Protein AF-A0A1X7KNP6-F1 (afdb_monomer)

Organism: NCBI:txid1515439

Radius of gyration: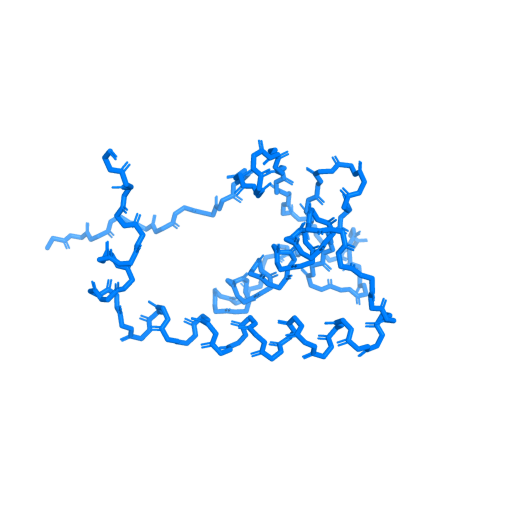 14.51 Å; Cα contacts (8 Å, |Δi|>4): 114; chains: 1; bounding box: 35×32×40 Å

Nearest PDB structures (foldseek):
  6cz6-assembly1_B  TM=5.799E-01  e=2.825E-01  Mycobacterium tuberculosis H37Rv
  6cz6-assembly1_D  TM=5.796E-01  e=5.299E-01  Mycobacterium tuberculosis H37Rv
  6cyj-assembly1_B  TM=5.792E-01  e=6.009E-01  Mycobacterium tuberculosis H37Rv
  6cyy-assembly1_A  TM=5.808E-01  e=5.642E-01  Mycobacterium tuberculosis H37Rv
  6cz6-assembly1_C  TM=5.147E-01  e=3.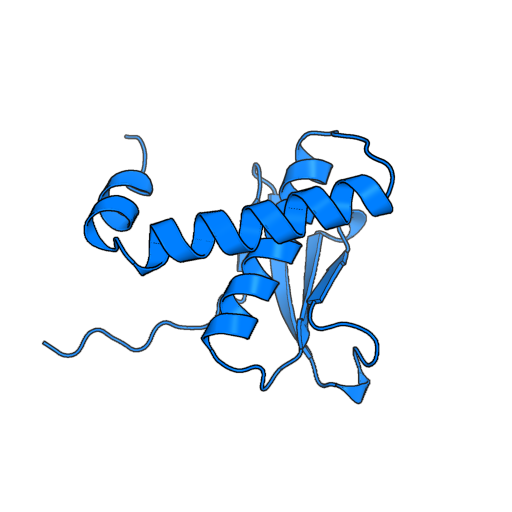869E-01  Mycobacterium tuberculosis H37Rv

Mean predicted aligned error: 3.94 Å

Secondary structure (DSSP, 8-state):
--PPPPPPPSEEEETTEEEEEEEE-GGGSTT-SEEEETTTTEEEEETT--HHHHHHHHHHHHHHHHHHHTT----HHHHHHHHHHHHHHHHHHHHH-HHHHHHHTPPP-

Foldseek 3Di:
DDDPDDDDDQWDDALNDIAGEEADACVVVVPDQKDAPLVVSYIYGHPPDDPLVSQLRVQLNSQVNNCVSVVNDDPPVVSSVVSNVCSVVVSCVCVVCVVVVVVVPPDDD

Solvent-accessible surface area (backbone atoms only — not comparable to full-atom values): 6375 Å² total; per-residue (Å²): 130,85,76,74,79,84,74,84,73,52,59,50,76,53,94,89,42,69,33,42,41,45,74,37,51,51,90,79,38,75,92,45,61,48,45,57,42,66,94,72,36,35,33,40,32,41,54,88,53,57,72,68,57,44,52,37,40,54,43,28,36,46,42,54,42,44,38,54,74,70,68,59,85,67,56,67,77,58,43,53,55,50,29,52,55,48,21,56,54,50,47,49,55,40,66,78,32,53,70,58,39,58,61,70,68,53,77,82,129

Structure (mmCIF, N/CA/C/O backbone):
data_AF-A0A1X7KNP6-F1
#
_entry.id   AF-A0A1X7KNP6-F1
#
loop_
_atom_site.group_PDB
_atom_site.id
_atom_site.type_symbol
_atom_site.label_atom_id
_atom_site.label_alt_id
_atom_site.label_comp_id
_atom_site.label_asym_id
_atom_site.label_entity_id
_atom_site.label_seq_id
_atom_site.pdbx_PDB_ins_code
_atom_site.Cartn_x
_atom_site.Cartn_y
_atom_site.Cartn_z
_atom_site.occupancy
_atom_site.B_iso_or_equiv
_atom_site.auth_seq_id
_atom_site.auth_comp_id
_atom_site.auth_asym_id
_atom_site.auth_atom_id
_atom_site.pdbx_PDB_model_num
ATOM 1 N N . MET A 1 1 ? -14.087 -10.005 25.450 1.00 36.09 1 MET A N 1
ATOM 2 C CA . MET A 1 1 ? -14.823 -10.020 24.169 1.00 36.09 1 MET A CA 1
ATOM 3 C C . MET A 1 1 ? -13.807 -10.372 23.104 1.00 36.09 1 MET A C 1
ATOM 5 O O . MET A 1 1 ? -12.833 -9.645 22.993 1.00 36.09 1 MET A O 1
ATOM 9 N N . ALA A 1 2 ? -13.937 -11.520 22.445 1.00 41.41 2 ALA A N 1
ATOM 10 C CA . ALA A 1 2 ? -12.996 -11.904 21.399 1.00 41.41 2 ALA A CA 1
ATOM 11 C C . ALA A 1 2 ? -13.262 -11.017 20.176 1.00 41.41 2 ALA A C 1
ATOM 13 O O . ALA A 1 2 ? -14.313 -11.134 19.548 1.00 41.41 2 ALA A O 1
ATOM 14 N N . GLU A 1 3 ? -12.360 -10.077 19.900 1.00 50.97 3 GLU A N 1
ATOM 15 C CA . GLU A 1 3 ? -12.345 -9.357 18.629 1.00 50.97 3 GLU A CA 1
ATOM 16 C C . GLU A 1 3 ? -12.206 -10.393 17.508 1.00 50.97 3 GLU A C 1
ATOM 18 O O . GLU A 1 3 ? -11.328 -11.257 17.547 1.00 50.97 3 GLU A O 1
ATOM 23 N N . GLY A 1 4 ? -13.138 -10.374 16.553 1.00 50.38 4 GLY A N 1
ATOM 24 C CA . GLY A 1 4 ? -13.114 -11.295 15.423 1.00 50.38 4 GLY A CA 1
ATOM 25 C C . GLY A 1 4 ? -11.795 -11.161 14.666 1.00 50.38 4 GLY A C 1
ATOM 26 O O . GLY A 1 4 ? -11.339 -10.048 14.409 1.00 50.38 4 GLY A O 1
ATOM 27 N N . LYS A 1 5 ? -11.178 -12.297 14.321 1.00 54.72 5 LYS A N 1
ATOM 28 C CA . LYS A 1 5 ? -9.941 -12.346 13.533 1.00 54.72 5 LYS A CA 1
ATOM 29 C C . LYS A 1 5 ? -10.117 -11.489 12.274 1.00 54.72 5 LYS A C 1
ATOM 31 O O . LYS A 1 5 ? -11.043 -11.733 11.500 1.00 54.72 5 LYS A O 1
ATOM 36 N N . ALA A 1 6 ? -9.258 -10.486 12.093 1.00 69.38 6 ALA A N 1
ATOM 37 C CA . ALA A 1 6 ? -9.296 -9.624 10.918 1.00 69.38 6 ALA A CA 1
ATOM 38 C C . ALA A 1 6 ? -9.218 -10.480 9.643 1.00 69.38 6 ALA A C 1
ATOM 40 O O . ALA A 1 6 ? -8.380 -11.378 9.531 1.00 69.38 6 ALA A O 1
ATOM 41 N N . VAL A 1 7 ? -10.135 -10.238 8.706 1.00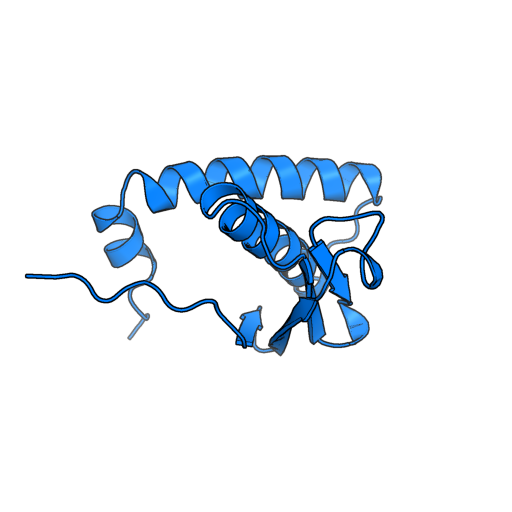 84.88 7 VAL A N 1
ATOM 42 C CA . VAL A 1 7 ? -10.208 -10.978 7.442 1.00 84.88 7 VAL A CA 1
ATOM 43 C C . VAL A 1 7 ? -9.375 -10.247 6.399 1.00 84.88 7 VAL A C 1
ATOM 45 O O . VAL A 1 7 ? -9.525 -9.039 6.218 1.00 84.88 7 VAL A O 1
ATOM 48 N N . ARG A 1 8 ? -8.527 -10.998 5.694 1.00 92.56 8 ARG A N 1
ATOM 49 C CA . ARG A 1 8 ? -7.705 -10.498 4.589 1.00 92.56 8 ARG A CA 1
ATOM 50 C C . ARG A 1 8 ? -8.564 -9.815 3.514 1.00 92.56 8 ARG A C 1
ATOM 52 O O . ARG A 1 8 ? -9.547 -10.420 3.064 1.00 92.56 8 ARG A O 1
ATOM 59 N N . PRO A 1 9 ? -8.238 -8.582 3.087 1.00 94.75 9 PRO A N 1
ATOM 60 C CA . PRO A 1 9 ? -9.034 -7.879 2.093 1.00 94.75 9 PRO A CA 1
ATOM 61 C C . PRO A 1 9 ? -8.896 -8.551 0.724 1.00 94.75 9 PRO A C 1
ATOM 63 O O . PRO A 1 9 ? -7.804 -8.778 0.227 1.00 94.75 9 PRO A O 1
ATOM 66 N N . ARG A 1 10 ? -10.027 -8.836 0.076 1.00 97.50 10 ARG A N 1
ATOM 67 C CA . ARG A 1 10 ? -10.068 -9.291 -1.330 1.00 97.50 10 ARG A CA 1
ATOM 68 C C . ARG A 1 10 ? -10.374 -8.161 -2.305 1.00 97.50 10 ARG A C 1
ATOM 70 O O . ARG A 1 10 ? -10.342 -8.350 -3.516 1.00 97.50 10 ARG A O 1
ATOM 77 N N . ARG A 1 11 ? -10.759 -7.002 -1.773 1.00 96.94 11 ARG A N 1
ATOM 78 C CA . ARG A 1 11 ? -11.205 -5.851 -2.544 1.00 96.94 11 ARG A CA 1
ATOM 79 C C . ARG A 1 11 ? -11.163 -4.597 -1.704 1.00 96.94 11 ARG A C 1
ATOM 81 O O . ARG A 1 11 ? -11.589 -4.610 -0.550 1.00 96.94 11 ARG A O 1
ATOM 88 N N . ILE A 1 12 ? -10.757 -3.508 -2.331 1.00 96.88 12 ILE A N 1
ATOM 89 C CA . ILE A 1 12 ? -10.720 -2.181 -1.727 1.00 96.88 12 ILE A CA 1
ATOM 90 C C . ILE A 1 12 ? -11.172 -1.125 -2.736 1.00 96.88 12 ILE A C 1
ATOM 92 O O . ILE A 1 12 ? -11.256 -1.376 -3.942 1.00 96.88 12 ILE A O 1
ATOM 96 N N . ARG A 1 13 ? -11.458 0.079 -2.238 1.00 96.56 13 ARG A N 1
ATOM 97 C CA . ARG A 1 13 ? -11.638 1.259 -3.082 1.00 96.56 13 ARG A CA 1
ATOM 98 C C . ARG A 1 13 ? -10.433 2.173 -2.943 1.00 96.56 13 ARG A C 1
ATOM 100 O O . ARG A 1 13 ? -10.075 2.539 -1.830 1.00 96.56 13 ARG A O 1
ATOM 107 N N . VAL A 1 14 ? -9.875 2.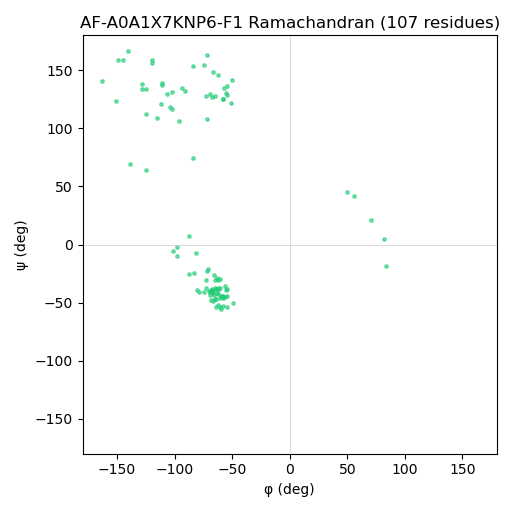580 -4.073 1.00 96.88 14 VAL A N 1
ATOM 108 C CA . VAL A 1 14 ? -8.771 3.535 -4.154 1.00 96.88 14 VAL A CA 1
ATOM 109 C C . VAL A 1 14 ? -9.217 4.668 -5.066 1.00 96.88 14 VAL A C 1
ATOM 111 O O . VAL A 1 14 ? -9.447 4.452 -6.253 1.00 96.88 14 VAL A O 1
ATOM 114 N N . LEU A 1 15 ? -9.407 5.863 -4.496 1.00 95.38 15 LEU A N 1
ATOM 115 C CA . LEU A 1 15 ? -9.797 7.076 -5.234 1.00 95.38 15 LEU A CA 1
ATOM 116 C C . LEU A 1 15 ? -11.013 6.857 -6.160 1.00 95.38 15 LEU A C 1
ATOM 118 O O . LEU A 1 15 ? -11.016 7.222 -7.331 1.00 95.38 15 LEU A O 1
ATOM 122 N N . GLY A 1 16 ? -12.044 6.186 -5.637 1.00 93.94 16 GLY A N 1
ATOM 123 C CA . GLY A 1 16 ? -13.279 5.870 -6.367 1.00 93.94 16 GLY A CA 1
ATOM 124 C C . GLY A 1 16 ? -13.216 4.617 -7.251 1.00 93.94 16 GLY A C 1
ATOM 125 O O . GLY A 1 16 ? -14.267 4.042 -7.542 1.00 93.94 16 GLY A O 1
ATOM 126 N N . LYS A 1 17 ? -12.021 4.130 -7.604 1.00 95.69 17 LYS A N 1
ATOM 127 C CA . LYS A 1 17 ? -11.815 2.891 -8.371 1.00 95.69 17 LYS A CA 1
ATOM 128 C C . LYS A 1 17 ? -11.835 1.673 -7.455 1.00 95.69 17 LYS A C 1
ATOM 130 O O . LYS A 1 17 ? -11.533 1.776 -6.267 1.00 95.69 17 LYS A O 1
ATOM 135 N N . ARG A 1 18 ? -12.206 0.516 -7.995 1.00 97.75 18 ARG A N 1
ATOM 136 C CA . ARG A 1 18 ? -12.261 -0.742 -7.246 1.00 97.75 18 ARG A CA 1
ATOM 137 C C . ARG A 1 18 ? -11.056 -1.583 -7.631 1.00 97.75 18 ARG A C 1
ATOM 139 O O . ARG A 1 18 ? -10.978 -1.981 -8.780 1.00 97.75 18 ARG A O 1
ATOM 146 N N . TYR A 1 19 ? -10.202 -1.895 -6.664 1.00 98.44 19 TYR A N 1
ATOM 147 C CA . TYR A 1 19 ? -9.091 -2.821 -6.861 1.00 98.44 19 TYR A CA 1
ATOM 148 C C . TYR A 1 19 ? -9.433 -4.184 -6.266 1.00 98.44 19 TYR A C 1
ATOM 150 O O . TYR A 1 19 ? -9.898 -4.252 -5.122 1.00 98.44 19 TYR A O 1
ATOM 158 N N . ASP A 1 20 ? -9.225 -5.250 -7.036 1.00 98.56 20 ASP A N 1
ATOM 159 C CA . ASP A 1 20 ? -9.341 -6.629 -6.559 1.00 98.56 20 ASP A CA 1
ATOM 160 C C . ASP A 1 20 ? -7.957 -7.137 -6.103 1.00 98.56 20 ASP A C 1
ATOM 162 O O . ASP A 1 20 ? -6.948 -6.902 -6.768 1.00 98.56 20 ASP A O 1
ATOM 166 N N . ILE A 1 21 ? -7.918 -7.798 -4.940 1.00 98.50 21 ILE A N 1
ATOM 167 C CA . ILE A 1 21 ? -6.695 -8.290 -4.287 1.00 98.50 21 ILE A CA 1
ATOM 168 C C . ILE A 1 21 ? -6.691 -9.818 -4.322 1.00 98.50 21 ILE A C 1
ATOM 170 O O . ILE A 1 21 ? -7.594 -10.474 -3.782 1.00 98.50 21 ILE A O 1
ATOM 174 N N . SER A 1 22 ? -5.655 -10.377 -4.940 1.00 98.19 22 SER A N 1
ATOM 175 C CA . SER A 1 22 ? -5.422 -11.817 -5.030 1.00 98.19 22 SER A CA 1
ATOM 176 C C . SER A 1 22 ? -4.218 -12.211 -4.187 1.00 98.19 22 SER A C 1
ATOM 178 O O . SER A 1 22 ? -3.208 -11.519 -4.186 1.00 98.19 22 SER A O 1
ATOM 180 N N . TYR A 1 23 ? -4.341 -13.334 -3.484 1.00 97.94 23 TYR A N 1
ATOM 181 C CA . TYR A 1 23 ? -3.240 -13.941 -2.743 1.00 97.94 23 TYR A CA 1
ATOM 182 C C . TYR A 1 23 ? -2.731 -15.110 -3.575 1.00 97.94 23 TYR A C 1
ATOM 184 O O . TYR A 1 23 ? -3.518 -16.012 -3.877 1.00 97.94 23 TYR A O 1
ATOM 192 N N . VAL A 1 24 ? -1.479 -15.029 -4.009 1.00 98.12 24 VAL A N 1
ATOM 193 C CA . VAL A 1 24 ? -0.869 -15.917 -5.007 1.00 98.12 24 VAL A CA 1
ATOM 194 C C . VAL A 1 24 ? 0.325 -16.648 -4.406 1.00 98.12 24 VAL A C 1
ATOM 196 O O . VAL A 1 24 ? 0.896 -16.196 -3.416 1.00 98.12 24 VAL A O 1
ATOM 199 N N . THR A 1 25 ? 0.698 -17.799 -4.958 1.00 97.94 25 THR A N 1
ATOM 200 C CA . THR A 1 25 ? 1.858 -18.546 -4.453 1.00 97.94 25 THR A CA 1
ATOM 201 C C . THR A 1 25 ? 3.170 -17.845 -4.807 1.00 97.94 25 THR A C 1
ATOM 203 O O . THR A 1 25 ? 3.220 -17.003 -5.702 1.00 97.94 25 THR A O 1
ATOM 206 N N . GLU A 1 26 ? 4.255 -18.222 -4.130 1.00 96.44 26 GLU A N 1
ATOM 207 C CA . GLU A 1 26 ? 5.606 -17.766 -4.478 1.00 96.44 26 GLU A CA 1
ATOM 208 C C . GLU A 1 26 ? 5.965 -18.080 -5.938 1.00 96.44 26 GLU A C 1
ATOM 210 O O . GLU A 1 26 ? 6.495 -17.216 -6.621 1.00 96.44 26 GLU A O 1
ATOM 215 N N . ASP A 1 27 ? 5.572 -19.244 -6.465 1.00 97.12 27 ASP A N 1
ATOM 216 C CA . ASP A 1 27 ? 5.807 -19.593 -7.876 1.00 97.12 27 ASP A CA 1
ATOM 217 C C . ASP A 1 27 ? 5.135 -18.623 -8.864 1.00 97.12 27 ASP A C 1
ATOM 219 O O . ASP A 1 27 ? 5.611 -18.435 -9.982 1.00 97.12 27 ASP A O 1
ATOM 223 N N . GLN A 1 28 ? 4.008 -18.020 -8.473 1.00 96.62 28 GLN A N 1
ATOM 224 C CA . GLN A 1 28 ? 3.285 -17.049 -9.297 1.00 96.62 28 GLN A CA 1
ATOM 225 C C . GLN A 1 28 ? 3.873 -15.637 -9.188 1.00 96.62 28 GLN A C 1
ATOM 227 O O . GLN A 1 28 ? 3.692 -14.839 -10.106 1.00 96.62 28 GLN A O 1
ATOM 232 N N . LEU A 1 29 ? 4.560 -15.327 -8.085 1.00 96.50 29 LEU A N 1
ATOM 233 C CA . LEU A 1 29 ? 5.195 -14.035 -7.831 1.00 96.50 29 LEU A CA 1
ATOM 234 C C . LEU A 1 29 ? 6.576 -14.239 -7.177 1.00 96.50 29 LEU A C 1
ATOM 236 O O . LEU A 1 29 ? 6.740 -13.931 -5.995 1.00 96.50 29 LEU A O 1
ATOM 240 N N . PRO A 1 30 ? 7.571 -14.771 -7.913 1.00 94.62 30 PRO A N 1
ATOM 241 C CA . PRO A 1 30 ? 8.837 -15.226 -7.327 1.00 94.62 30 PRO A CA 1
ATOM 242 C C . PRO A 1 30 ? 9.745 -14.074 -6.892 1.00 94.62 30 PRO A C 1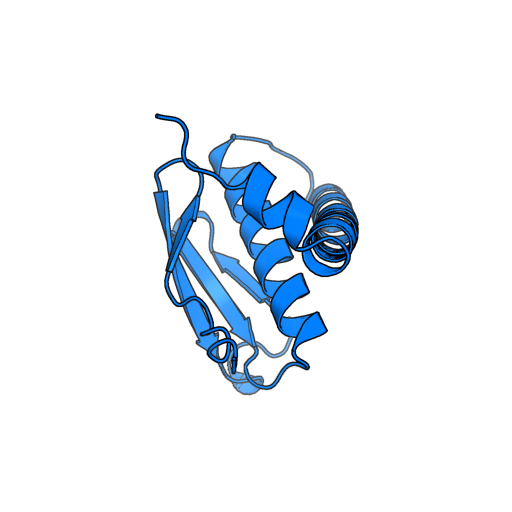
ATOM 244 O O . PRO A 1 30 ? 10.451 -14.182 -5.888 1.00 94.62 30 PRO A O 1
ATOM 247 N N . ASP A 1 31 ? 9.664 -12.940 -7.586 1.00 94.94 31 ASP A N 1
ATOM 248 C CA . ASP A 1 31 ? 10.605 -11.828 -7.423 1.00 94.94 31 ASP A CA 1
ATOM 249 C C . ASP A 1 31 ? 10.086 -10.705 -6.507 1.00 94.94 31 ASP A C 1
ATOM 251 O O . ASP A 1 31 ? 10.800 -9.736 -6.256 1.00 94.94 31 ASP A O 1
ATOM 255 N N . ALA A 1 32 ? 8.851 -10.814 -6.001 1.00 96.12 32 ALA A N 1
ATOM 256 C CA . ALA A 1 32 ? 8.239 -9.791 -5.154 1.00 96.12 32 ALA A CA 1
ATOM 257 C C . ALA A 1 32 ? 7.255 -10.362 -4.120 1.00 96.12 32 ALA A C 1
ATOM 259 O O . ALA A 1 32 ? 6.708 -11.456 -4.272 1.00 96.12 32 ALA A O 1
ATOM 260 N N . TYR A 1 33 ? 7.001 -9.595 -3.060 1.00 97.56 33 TYR A N 1
ATOM 261 C CA . TYR A 1 33 ? 5.953 -9.898 -2.079 1.00 97.56 33 TYR A CA 1
ATOM 262 C C . TYR A 1 33 ? 4.592 -9.334 -2.472 1.00 97.56 33 TYR A C 1
ATOM 264 O O . TYR A 1 33 ? 3.566 -9.886 -2.079 1.00 97.56 33 TYR A O 1
ATOM 272 N N . GLY A 1 34 ? 4.576 -8.275 -3.274 1.00 98.06 34 GLY A N 1
ATOM 273 C CA . GLY A 1 34 ? 3.374 -7.661 -3.806 1.00 98.06 34 GLY A CA 1
ATOM 274 C C . GLY A 1 34 ? 3.615 -7.133 -5.212 1.00 98.06 34 GLY A C 1
ATOM 275 O O . GLY A 1 34 ? 4.758 -6.959 -5.633 1.00 98.06 34 GLY A O 1
ATOM 276 N N . LEU A 1 35 ? 2.529 -6.946 -5.959 1.00 98.19 35 LEU A N 1
ATOM 277 C CA . LEU A 1 35 ? 2.564 -6.274 -7.250 1.00 98.19 35 LEU A CA 1
ATOM 278 C C . LEU A 1 35 ? 1.239 -5.570 -7.554 1.00 98.19 35 LEU A C 1
ATOM 280 O O . LEU A 1 35 ? 0.170 -6.187 -7.606 1.00 98.19 35 LEU A O 1
ATOM 284 N N . CYS A 1 36 ? 1.317 -4.267 -7.811 1.00 98.25 36 CYS A N 1
ATOM 285 C CA . CYS A 1 36 ? 0.192 -3.435 -8.210 1.00 98.25 36 CYS A CA 1
ATOM 286 C C . CYS A 1 36 ? 0.108 -3.275 -9.736 1.00 98.25 36 CYS A C 1
ATOM 288 O O . CYS A 1 36 ? 0.826 -2.486 -10.358 1.00 98.25 36 CYS A O 1
ATOM 290 N N . HIS A 1 37 ? -0.869 -3.948 -10.345 1.00 97.31 37 HIS A N 1
ATOM 291 C CA . HIS A 1 37 ? -1.232 -3.806 -11.758 1.00 97.31 37 HIS A CA 1
ATOM 292 C C . HIS A 1 37 ? -2.177 -2.610 -11.937 1.00 97.31 37 HIS A C 1
ATOM 294 O O . HIS A 1 37 ? -3.391 -2.742 -12.118 1.00 97.31 37 HIS A O 1
ATOM 300 N N . ARG A 1 38 ? -1.617 -1.400 -11.846 1.00 89.31 38 ARG A N 1
ATOM 301 C CA . ARG A 1 38 ? -2.355 -0.119 -11.766 1.00 89.31 38 ARG A CA 1
ATOM 302 C C . ARG A 1 38 ? -3.360 0.101 -12.905 1.00 89.31 38 ARG A C 1
ATOM 304 O O . ARG A 1 38 ? -4.454 0.614 -12.673 1.00 89.31 38 ARG A O 1
ATOM 311 N N . GLY A 1 39 ? -3.006 -0.310 -14.125 1.00 89.88 39 GLY A N 1
ATOM 312 C CA . GLY A 1 39 ? -3.878 -0.214 -15.303 1.00 89.88 39 GLY A CA 1
ATOM 313 C C . GLY A 1 39 ? -5.047 -1.205 -15.295 1.00 89.88 39 GLY A C 1
ATOM 314 O O . GLY A 1 39 ? -6.075 -0.949 -15.917 1.00 89.88 39 GLY A O 1
ATOM 315 N N . GLU A 1 40 ? -4.920 -2.300 -14.548 1.00 96.88 40 GLU A N 1
ATOM 316 C CA . GLU A 1 40 ? -5.889 -3.401 -14.492 1.00 96.88 40 GLU A CA 1
ATOM 317 C C . GLU A 1 40 ? -6.775 -3.357 -13.243 1.00 96.88 40 GLU A C 1
ATOM 319 O O . GLU A 1 40 ? -7.707 -4.147 -13.116 1.00 96.88 40 GLU A O 1
ATOM 324 N N . GLN A 1 41 ? -6.503 -2.433 -12.316 1.00 97.75 41 GLN A N 1
ATOM 325 C CA . GLN A 1 41 ? -7.161 -2.371 -11.008 1.00 97.75 41 GLN A CA 1
ATOM 326 C C . GLN A 1 41 ? -7.033 -3.694 -10.228 1.00 97.75 41 GLN A C 1
ATOM 328 O O . GLN A 1 41 ? -7.979 -4.174 -9.597 1.00 97.75 41 GLN A O 1
ATOM 333 N N . ARG A 1 42 ? -5.840 -4.290 -10.275 1.00 98.44 42 ARG A N 1
ATOM 334 C CA . ARG A 1 42 ? -5.524 -5.583 -9.665 1.00 98.44 42 ARG A CA 1
ATOM 335 C C . ARG A 1 42 ? -4.274 -5.462 -8.804 1.00 98.44 42 ARG A C 1
ATOM 337 O O . ARG A 1 42 ? -3.318 -4.798 -9.191 1.00 98.44 42 ARG A O 1
ATOM 344 N N . ILE A 1 43 ? -4.301 -6.090 -7.636 1.00 98.69 43 ILE A N 1
ATOM 345 C CA . ILE A 1 43 ? -3.153 -6.219 -6.738 1.00 98.69 43 ILE A CA 1
ATOM 346 C C . ILE A 1 43 ? -2.947 -7.704 -6.455 1.00 98.69 43 ILE A C 1
ATOM 348 O O . ILE A 1 43 ? -3.902 -8.430 -6.161 1.00 98.69 43 ILE A O 1
ATOM 352 N N . GLU A 1 44 ? -1.704 -8.148 -6.542 1.00 98.56 44 GLU A N 1
ATOM 353 C CA . GLU A 1 44 ? -1.277 -9.484 -6.141 1.00 98.56 44 GLU A CA 1
ATOM 354 C C . GLU A 1 44 ? -0.407 -9.373 -4.897 1.00 98.56 44 GLU A C 1
ATOM 356 O O . GLU A 1 44 ? 0.418 -8.473 -4.796 1.00 98.56 44 GLU A O 1
ATOM 361 N N . ILE A 1 45 ? -0.628 -10.267 -3.940 1.00 98.56 45 ILE A N 1
ATOM 362 C CA . ILE A 1 45 ? 0.136 -10.374 -2.698 1.00 98.56 45 ILE A CA 1
ATOM 363 C C . ILE A 1 45 ? 0.575 -11.826 -2.574 1.00 98.56 45 ILE A C 1
ATOM 365 O O . ILE A 1 45 ? -0.233 -12.737 -2.775 1.00 98.56 45 ILE A O 1
ATOM 369 N N . ARG A 1 46 ? 1.839 -12.065 -2.242 1.00 98.31 46 ARG A N 1
ATOM 370 C CA . ARG A 1 46 ? 2.342 -13.410 -1.978 1.00 98.31 46 ARG A CA 1
ATOM 371 C C . ARG A 1 46 ? 1.646 -13.972 -0.735 1.00 98.31 46 ARG A C 1
ATOM 373 O O . ARG A 1 46 ? 1.585 -13.325 0.307 1.00 98.31 46 ARG A O 1
ATOM 380 N N . ASP A 1 47 ? 1.078 -15.166 -0.851 1.00 97.25 47 ASP A N 1
ATOM 381 C CA . ASP A 1 47 ? 0.445 -15.861 0.267 1.00 97.25 47 ASP A CA 1
ATOM 382 C C . ASP A 1 47 ? 1.509 -16.431 1.221 1.00 97.25 47 ASP A C 1
ATOM 384 O O . ASP A 1 47 ? 2.636 -16.722 0.825 1.00 97.25 47 ASP A O 1
ATOM 388 N N . GLY A 1 48 ? 1.145 -16.608 2.489 1.00 95.31 48 GLY A N 1
ATOM 389 C CA . GLY A 1 48 ? 2.030 -17.176 3.511 1.00 95.31 48 GLY A CA 1
ATOM 390 C C . GLY A 1 48 ? 3.025 -16.200 4.147 1.00 95.31 48 GLY A C 1
ATOM 391 O O . GLY A 1 48 ? 3.817 -16.630 4.986 1.00 95.31 48 GLY A O 1
ATOM 392 N N . LEU A 1 49 ? 2.970 -14.905 3.816 1.00 95.88 49 LEU A N 1
ATOM 393 C CA . LEU A 1 49 ? 3.773 -13.886 4.494 1.00 95.88 49 LEU A CA 1
ATOM 394 C C . LEU A 1 49 ? 3.406 -13.789 5.993 1.00 95.88 49 LEU A C 1
ATOM 396 O O . LEU A 1 49 ? 2.234 -13.938 6.363 1.00 95.88 49 LEU A O 1
ATOM 400 N N . PRO A 1 50 ? 4.376 -13.502 6.881 1.00 95.12 50 PRO A N 1
ATOM 401 C CA . PRO A 1 50 ? 4.104 -13.099 8.256 1.00 95.12 50 PRO A CA 1
ATOM 402 C C . PRO A 1 50 ? 3.075 -11.963 8.320 1.00 95.12 50 PRO A C 1
ATOM 404 O O . PRO A 1 50 ? 3.112 -11.037 7.519 1.00 95.12 50 PRO A O 1
ATOM 407 N N . ALA A 1 51 ? 2.175 -11.982 9.308 1.00 90.75 51 ALA A N 1
ATOM 408 C CA . ALA A 1 51 ? 1.020 -11.073 9.337 1.00 90.75 51 ALA A CA 1
ATOM 409 C C . ALA A 1 51 ? 1.374 -9.571 9.268 1.00 90.75 51 ALA A C 1
ATOM 411 O O . ALA A 1 51 ? 0.638 -8.801 8.657 1.00 90.75 51 ALA A O 1
ATOM 412 N N . GLY A 1 52 ? 2.482 -9.151 9.890 1.00 90.75 52 GLY A N 1
ATOM 413 C CA . GLY A 1 52 ? 2.952 -7.762 9.812 1.00 90.75 52 GLY A CA 1
ATOM 414 C C . GLY A 1 52 ? 3.476 -7.396 8.422 1.00 90.75 52 GLY A C 1
ATOM 415 O O . GLY A 1 52 ? 3.152 -6.333 7.906 1.00 90.75 52 GLY A O 1
ATOM 416 N N . GLU A 1 53 ? 4.215 -8.311 7.798 1.00 94.62 53 GLU A N 1
ATOM 417 C CA . GLU A 1 53 ? 4.776 -8.151 6.455 1.00 94.62 53 GLU A CA 1
ATOM 418 C C . GLU A 1 53 ? 3.683 -8.186 5.380 1.00 94.62 53 GLU A C 1
ATOM 420 O O . GLU A 1 53 ? 3.690 -7.356 4.477 1.00 94.62 53 GLU A O 1
ATOM 425 N N . GLU A 1 54 ? 2.679 -9.064 5.515 1.00 95.62 54 GLU A N 1
ATOM 426 C CA . GLU A 1 54 ? 1.500 -9.077 4.637 1.00 95.62 54 GLU A CA 1
ATOM 427 C C . GLU A 1 54 ? 0.770 -7.728 4.695 1.00 95.62 54 GLU A C 1
ATOM 429 O O . GLU A 1 54 ? 0.401 -7.168 3.664 1.00 95.62 54 GLU A O 1
ATOM 434 N N . ALA A 1 55 ? 0.572 -7.181 5.898 1.00 95.44 55 ALA A N 1
ATOM 435 C CA . ALA A 1 55 ? -0.139 -5.922 6.070 1.00 95.44 55 ALA A CA 1
ATOM 436 C C . ALA A 1 55 ? 0.644 -4.724 5.497 1.00 95.44 55 ALA A C 1
ATOM 438 O O . ALA A 1 55 ? 0.035 -3.860 4.861 1.00 95.44 55 ALA A O 1
ATOM 439 N N . ASP A 1 56 ? 1.967 -4.689 5.685 1.00 96.50 56 ASP A N 1
ATOM 440 C CA . ASP A 1 56 ? 2.851 -3.665 5.111 1.00 96.50 56 ASP A CA 1
ATOM 441 C C . ASP A 1 56 ? 2.876 -3.751 3.579 1.00 96.50 56 ASP A C 1
ATOM 443 O O . ASP A 1 56 ? 2.610 -2.760 2.901 1.00 96.50 56 ASP A O 1
ATOM 447 N N . THR A 1 57 ? 3.038 -4.961 3.035 1.00 97.62 57 THR A N 1
ATOM 448 C CA . THR A 1 57 ? 3.009 -5.233 1.587 1.00 97.62 57 THR A CA 1
ATOM 449 C C . THR A 1 57 ? 1.680 -4.809 0.961 1.00 97.62 57 THR A C 1
ATOM 451 O O . THR A 1 57 ? 1.652 -4.142 -0.069 1.00 97.62 57 THR A O 1
ATOM 454 N N . VAL A 1 58 ? 0.547 -5.126 1.597 1.00 97.75 58 VAL A N 1
ATOM 455 C CA . VAL A 1 58 ? -0.767 -4.674 1.113 1.00 97.75 58 VAL A CA 1
ATOM 456 C C . VAL A 1 58 ? -0.830 -3.148 1.064 1.00 97.75 58 VAL A C 1
ATOM 458 O O . VAL A 1 58 ? -1.319 -2.593 0.081 1.00 97.75 58 VAL A O 1
ATOM 461 N N . LEU A 1 59 ? -0.350 -2.450 2.097 1.00 98.06 59 LEU A N 1
ATOM 462 C CA . LEU A 1 59 ? -0.365 -0.988 2.112 1.00 98.06 59 LEU A CA 1
ATOM 463 C C . LEU A 1 59 ? 0.583 -0.390 1.061 1.00 98.06 59 LEU A C 1
ATOM 465 O O . LEU A 1 59 ? 0.208 0.588 0.414 1.00 98.06 59 LEU A O 1
ATOM 469 N N . HIS A 1 60 ? 1.752 -0.996 0.849 1.00 98.56 60 HIS A N 1
ATOM 470 C CA . HIS A 1 60 ? 2.712 -0.636 -0.199 1.00 98.56 60 HIS A CA 1
ATOM 471 C C . HIS A 1 60 ? 2.054 -0.642 -1.584 1.00 98.56 60 HIS A C 1
ATOM 473 O O . HIS A 1 60 ? 2.003 0.391 -2.258 1.00 98.56 60 HIS A O 1
ATOM 479 N N . GLU A 1 61 ? 1.409 -1.749 -1.960 1.00 98.62 61 GLU A N 1
ATOM 480 C CA . GLU A 1 61 ? 0.733 -1.861 -3.260 1.00 98.62 61 GLU A CA 1
ATOM 481 C C . GLU A 1 61 ? -0.462 -0.904 -3.410 1.00 98.62 61 GLU A C 1
ATOM 483 O O . GLU A 1 61 ? -0.777 -0.417 -4.504 1.00 98.62 61 GLU A O 1
ATOM 488 N N . ILE A 1 62 ? -1.132 -0.579 -2.303 1.00 98.31 62 ILE A N 1
ATOM 489 C CA . ILE A 1 62 ? -2.206 0.420 -2.289 1.00 98.31 62 ILE A CA 1
ATOM 490 C C . ILE A 1 62 ? -1.654 1.823 -2.532 1.00 98.31 62 ILE A C 1
ATOM 492 O O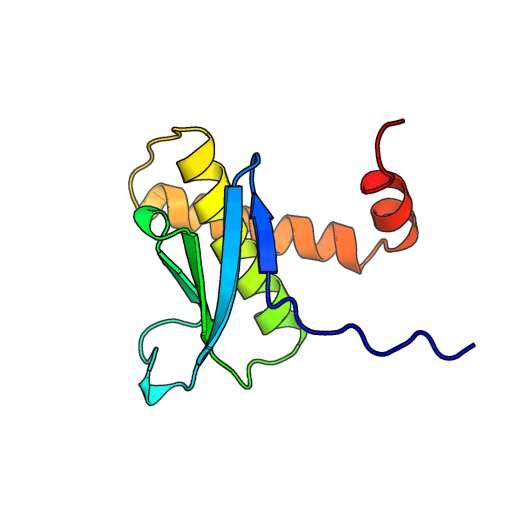 . ILE A 1 62 ? -2.283 2.603 -3.252 1.00 98.31 62 ILE A O 1
ATOM 496 N N . LEU A 1 63 ? -0.496 2.166 -1.968 1.00 98.38 63 LEU A N 1
ATOM 497 C CA . LEU A 1 63 ? 0.129 3.469 -2.188 1.00 98.38 63 LEU A CA 1
ATOM 498 C C . LEU A 1 63 ? 0.532 3.648 -3.656 1.00 98.38 63 LEU A C 1
ATOM 500 O O . LEU A 1 63 ? 0.263 4.709 -4.222 1.00 98.38 63 LEU A O 1
ATOM 504 N N . HIS A 1 64 ? 1.030 2.600 -4.317 1.00 98.31 64 HIS A N 1
ATOM 505 C CA . HIS A 1 64 ? 1.219 2.599 -5.771 1.00 98.31 64 HIS A CA 1
ATOM 506 C C . HIS A 1 64 ? -0.077 2.896 -6.541 1.00 98.31 64 HIS A C 1
ATOM 508 O O . HIS A 1 64 ? -0.091 3.716 -7.470 1.00 98.31 64 HIS A O 1
ATOM 514 N N . ALA A 1 65 ? -1.191 2.270 -6.150 1.00 98.19 65 ALA A N 1
ATOM 515 C CA . ALA A 1 65 ? -2.498 2.526 -6.755 1.00 98.19 65 ALA A CA 1
ATOM 516 C C . ALA A 1 65 ? -2.989 3.968 -6.510 1.00 98.19 6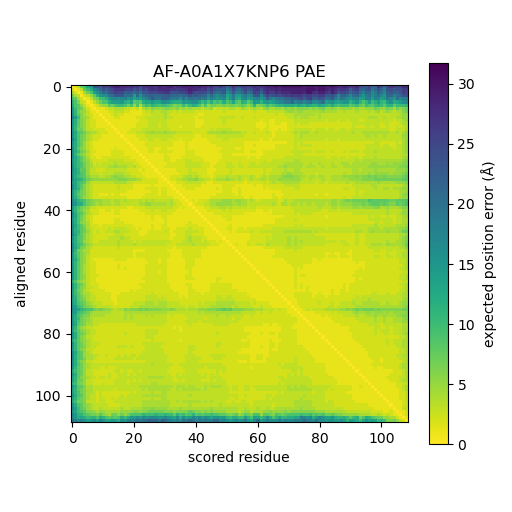5 ALA A C 1
ATOM 518 O O . ALA A 1 65 ? -3.589 4.574 -7.404 1.00 98.19 65 ALA A O 1
ATOM 519 N N . ILE A 1 66 ? -2.729 4.530 -5.322 1.00 98.12 66 ILE A N 1
ATOM 520 C CA . ILE A 1 66 ? -3.065 5.916 -4.962 1.00 98.12 66 ILE A CA 1
ATOM 521 C C . ILE A 1 66 ? -2.280 6.893 -5.835 1.00 98.12 66 ILE A C 1
ATOM 523 O O . ILE A 1 66 ? -2.898 7.737 -6.483 1.00 98.12 66 ILE A O 1
ATOM 527 N N . LEU A 1 67 ? -0.951 6.766 -5.896 1.00 97.75 67 LEU A N 1
ATOM 528 C CA . LEU A 1 67 ? -0.099 7.664 -6.683 1.00 97.75 67 LEU A CA 1
ATOM 529 C C . LEU A 1 67 ? -0.504 7.658 -8.158 1.00 97.75 67 LEU A C 1
ATOM 531 O O . LEU A 1 67 ? -0.717 8.718 -8.750 1.00 97.75 67 LEU A O 1
ATOM 535 N N . HIS A 1 68 ? -0.735 6.465 -8.712 1.00 96.50 68 HIS A N 1
ATOM 536 C CA . HIS A 1 68 ? -1.237 6.321 -10.074 1.00 96.50 68 HIS A CA 1
ATOM 537 C C . HIS A 1 68 ? -2.610 6.982 -10.261 1.00 96.50 68 HIS A C 1
ATOM 539 O O . HIS A 1 68 ? -2.829 7.713 -11.225 1.00 96.50 68 HIS A O 1
ATOM 545 N N . GLY A 1 69 ? -3.547 6.759 -9.335 1.00 96.12 69 GLY A N 1
ATOM 546 C CA . GLY A 1 69 ? -4.881 7.354 -9.394 1.00 96.12 69 GLY A CA 1
ATOM 547 C C . GLY A 1 69 ? -4.893 8.880 -9.243 1.00 96.12 69 GLY A C 1
ATOM 548 O O . GLY A 1 69 ? -5.796 9.521 -9.775 1.00 96.12 69 GLY A O 1
ATOM 549 N N . MET A 1 70 ? -3.892 9.456 -8.573 1.00 97.12 70 MET A N 1
ATOM 550 C CA . MET A 1 70 ? -3.684 10.906 -8.462 1.00 97.12 70 MET A CA 1
ATOM 551 C C . MET A 1 70 ? -2.978 11.515 -9.681 1.00 97.12 70 MET A C 1
ATOM 553 O O . MET A 1 70 ? -2.863 12.736 -9.758 1.00 97.12 70 MET A O 1
ATOM 557 N N . GLY A 1 71 ? -2.499 10.697 -10.625 1.00 95.81 71 GLY A N 1
ATOM 558 C CA . GLY A 1 71 ? -1.708 11.167 -11.764 1.00 95.81 71 GLY A CA 1
ATOM 559 C C . GLY A 1 71 ? -0.301 11.632 -11.378 1.00 95.81 71 GLY A C 1
ATOM 560 O O . GLY A 1 71 ? 0.308 12.404 -12.115 1.00 95.81 71 GLY A O 1
ATOM 561 N N . VAL A 1 72 ? 0.215 11.186 -10.228 1.00 96.69 72 VAL A N 1
ATOM 562 C CA . VAL A 1 72 ? 1.584 11.485 -9.800 1.00 96.69 72 VAL A CA 1
ATOM 563 C C . VAL A 1 72 ? 2.551 10.668 -10.652 1.00 96.69 72 VAL A C 1
ATOM 565 O O . VAL A 1 72 ? 2.406 9.454 -10.773 1.00 96.69 72 VAL A O 1
ATOM 568 N N . GLN A 1 73 ? 3.535 11.342 -11.246 1.00 93.00 73 GLN A N 1
ATOM 569 C CA . GLN A 1 73 ? 4.568 10.722 -12.071 1.00 93.00 73 GLN A CA 1
ATOM 570 C C . GLN A 1 73 ? 5.922 10.894 -11.389 1.00 93.00 73 GLN A C 1
ATOM 572 O O . GLN A 1 73 ? 6.460 11.998 -11.317 1.00 93.00 73 GLN A O 1
ATOM 577 N N . LEU A 1 74 ? 6.456 9.792 -10.875 1.00 95.19 74 LEU A N 1
ATOM 578 C CA . LEU A 1 74 ? 7.792 9.695 -10.300 1.00 95.19 74 LEU A CA 1
ATOM 579 C C . LEU A 1 74 ? 8.583 8.663 -11.105 1.00 95.19 74 LEU A C 1
ATOM 581 O O . LEU A 1 74 ? 8.002 7.819 -11.787 1.00 95.19 74 LEU A O 1
ATOM 585 N N . SER A 1 75 ? 9.912 8.721 -11.041 1.00 97.25 75 SER A N 1
ATOM 586 C CA . SER A 1 75 ? 10.697 7.572 -11.488 1.00 97.25 75 SER A CA 1
ATOM 587 C C . SER A 1 75 ? 10.451 6.399 -10.543 1.00 97.25 75 SER A C 1
ATOM 589 O O . SER A 1 75 ? 10.255 6.607 -9.346 1.00 97.25 75 SER A O 1
ATOM 591 N N . GLU A 1 76 ? 10.517 5.176 -11.064 1.00 94.62 76 GLU A N 1
ATOM 592 C CA . GLU A 1 76 ? 10.289 3.946 -10.297 1.00 94.62 76 GLU A CA 1
ATOM 593 C C . GLU A 1 76 ? 11.108 3.925 -8.999 1.00 94.62 76 GLU A C 1
ATOM 595 O O . GLU A 1 76 ? 10.556 3.824 -7.914 1.00 94.62 76 GLU A O 1
ATOM 600 N N . ALA A 1 77 ? 12.414 4.197 -9.074 1.00 97.38 77 ALA A N 1
ATOM 601 C CA . ALA A 1 77 ? 13.282 4.214 -7.896 1.00 97.38 77 ALA A CA 1
ATOM 602 C C . ALA A 1 77 ? 12.909 5.271 -6.835 1.00 97.38 77 ALA A C 1
ATOM 604 O O . ALA A 1 77 ? 13.200 5.085 -5.652 1.00 97.38 77 ALA A O 1
ATOM 605 N N . VAL A 1 78 ? 12.334 6.410 -7.238 1.00 98.25 78 VAL A N 1
ATOM 606 C CA . VAL A 1 78 ? 11.860 7.437 -6.293 1.00 98.25 78 VAL A CA 1
ATOM 607 C C . VAL A 1 78 ? 10.518 7.027 -5.710 1.00 98.25 78 VAL A C 1
ATOM 609 O O . VAL A 1 78 ? 10.297 7.197 -4.512 1.00 98.25 78 VAL A O 1
ATOM 612 N N . GLU A 1 79 ? 9.647 6.471 -6.545 1.00 97.81 79 GLU A N 1
ATOM 613 C CA . GLU A 1 79 ? 8.349 5.984 -6.122 1.00 97.81 79 GLU A CA 1
ATOM 614 C C . GLU A 1 79 ? 8.480 4.856 -5.099 1.00 97.81 79 GLU A C 1
ATOM 616 O O . GLU A 1 79 ? 7.932 4.992 -4.011 1.00 97.81 79 GLU A O 1
ATOM 621 N N . GLU A 1 80 ? 9.269 3.820 -5.392 1.00 97.75 80 GLU A N 1
ATOM 622 C CA . GLU A 1 80 ? 9.518 2.686 -4.491 1.00 97.75 80 GLU A CA 1
ATOM 623 C C . GLU A 1 80 ? 10.027 3.144 -3.122 1.00 97.75 80 GLU A C 1
ATOM 625 O O . GLU A 1 80 ? 9.534 2.718 -2.080 1.00 97.75 80 GLU A O 1
ATOM 630 N N . LYS A 1 81 ? 10.977 4.088 -3.091 1.00 98.19 81 LYS A N 1
ATOM 631 C CA . LYS A 1 81 ? 11.475 4.648 -1.824 1.00 98.19 81 LYS A CA 1
ATOM 632 C C . LYS A 1 81 ? 10.384 5.378 -1.051 1.00 98.19 81 LYS A C 1
ATOM 634 O O . LYS A 1 81 ? 10.330 5.275 0.174 1.00 98.19 81 LYS A O 1
ATOM 639 N N . PHE A 1 82 ? 9.550 6.142 -1.753 1.00 98.00 82 PHE A N 1
ATOM 640 C CA . PHE A 1 82 ? 8.449 6.867 -1.137 1.00 98.00 82 PHE A CA 1
ATOM 641 C C . PHE A 1 82 ? 7.396 5.907 -0.584 1.00 98.00 82 PHE A C 1
ATOM 643 O O . PHE A 1 82 ? 6.994 6.065 0.569 1.00 98.00 82 PHE A O 1
ATOM 650 N N . VAL A 1 83 ? 6.956 4.922 -1.371 1.00 97.88 83 VAL A N 1
ATOM 651 C CA . VAL A 1 83 ? 5.907 3.993 -0.947 1.00 97.88 83 VAL A CA 1
ATOM 652 C C . VAL A 1 83 ? 6.380 3.090 0.183 1.00 97.88 83 VAL A C 1
ATOM 654 O O . VAL A 1 83 ? 5.645 2.971 1.156 1.00 97.88 83 VAL A O 1
ATOM 657 N N . LEU A 1 84 ? 7.623 2.597 0.144 1.00 97.31 84 LEU A N 1
ATOM 658 C CA . LEU A 1 84 ? 8.198 1.766 1.201 1.00 97.31 84 LEU A CA 1
ATOM 659 C C . LEU A 1 84 ? 8.237 2.527 2.530 1.00 97.31 84 LEU A C 1
ATOM 661 O O . LEU A 1 84 ? 7.686 2.084 3.534 1.00 97.31 84 LEU A O 1
ATOM 665 N N . ALA A 1 85 ? 8.834 3.724 2.533 1.00 97.88 85 ALA A N 1
ATOM 666 C CA . ALA A 1 85 ? 8.928 4.537 3.745 1.00 97.88 85 ALA A CA 1
ATOM 667 C C . ALA A 1 85 ? 7.543 4.943 4.278 1.00 97.88 85 ALA A C 1
ATOM 669 O O . ALA A 1 85 ? 7.319 4.988 5.490 1.00 97.88 85 ALA A O 1
ATOM 670 N N . THR A 1 86 ? 6.607 5.237 3.374 1.00 98.00 86 THR A N 1
ATOM 671 C CA . THR A 1 86 ? 5.257 5.672 3.738 1.00 98.00 86 THR A CA 1
ATOM 672 C C . THR A 1 86 ? 4.411 4.511 4.256 1.00 98.00 86 THR A C 1
ATOM 674 O O . THR A 1 86 ? 3.708 4.700 5.246 1.00 98.00 86 THR A O 1
ATOM 677 N N . ALA A 1 87 ? 4.490 3.322 3.652 1.00 97.62 87 ALA A N 1
ATOM 678 C CA . ALA A 1 87 ? 3.790 2.122 4.108 1.00 97.62 87 ALA A CA 1
ATOM 679 C C . ALA A 1 87 ? 4.218 1.766 5.534 1.00 97.62 87 ALA A C 1
ATOM 681 O O . ALA A 1 87 ? 3.380 1.793 6.440 1.00 97.62 87 ALA A O 1
ATOM 682 N N . SER A 1 88 ? 5.526 1.600 5.759 1.00 94.81 88 SER A N 1
ATOM 683 C CA . SER A 1 88 ? 6.057 1.212 7.067 1.00 94.81 88 SER A CA 1
ATOM 684 C C . SER A 1 88 ? 5.763 2.257 8.151 1.00 94.81 88 SER A C 1
ATOM 686 O O . SER A 1 88 ? 5.409 1.919 9.283 1.00 94.81 88 SER A O 1
ATOM 688 N N . GLY A 1 89 ? 5.857 3.550 7.818 1.00 97.50 89 GLY A N 1
ATOM 689 C CA . GLY A 1 89 ? 5.537 4.629 8.754 1.00 97.50 89 GLY A CA 1
ATOM 690 C C . GLY A 1 89 ? 4.046 4.699 9.098 1.00 97.50 89 GLY A C 1
ATOM 691 O O . GLY A 1 89 ? 3.677 4.779 10.272 1.00 97.50 89 GLY A O 1
ATOM 692 N N . LEU A 1 90 ? 3.171 4.654 8.087 1.00 97.75 90 LEU A N 1
ATOM 693 C CA . LEU A 1 90 ? 1.725 4.712 8.301 1.00 97.75 90 LEU A CA 1
ATOM 694 C C . LEU A 1 90 ? 1.224 3.484 9.050 1.00 97.75 90 LEU A C 1
ATOM 696 O O . LEU A 1 90 ? 0.406 3.630 9.959 1.00 97.75 90 LEU A O 1
ATOM 700 N N . ILE A 1 91 ? 1.696 2.288 8.698 1.00 95.50 91 ILE A N 1
ATOM 701 C CA . ILE A 1 91 ? 1.198 1.067 9.318 1.00 95.50 91 ILE A CA 1
ATOM 702 C C . ILE A 1 91 ? 1.566 0.992 10.798 1.00 95.50 91 ILE A C 1
ATOM 704 O O . ILE A 1 91 ? 0.689 0.661 11.594 1.00 95.50 91 ILE A O 1
ATOM 708 N N . SER A 1 92 ? 2.782 1.404 11.183 1.00 95.88 92 SER A N 1
ATOM 709 C CA . SER A 1 92 ? 3.171 1.503 12.597 1.00 95.88 92 SER A CA 1
ATOM 710 C C . SER A 1 92 ? 2.234 2.447 13.346 1.00 95.88 92 SER A C 1
ATOM 712 O O . SER A 1 92 ? 1.589 2.034 14.306 1.00 95.88 92 SER A O 1
ATOM 714 N N . VAL A 1 93 ? 2.031 3.679 12.861 1.00 97.69 93 VAL A N 1
ATOM 715 C CA . VAL A 1 93 ? 1.133 4.630 13.538 1.00 97.69 93 VAL A CA 1
ATOM 716 C C . VAL A 1 93 ? -0.284 4.067 13.662 1.00 97.69 93 VAL A C 1
ATOM 718 O O . VAL A 1 93 ? -0.898 4.182 14.726 1.00 97.69 93 VAL A O 1
ATOM 721 N N . LEU A 1 94 ? -0.811 3.456 12.599 1.00 96.19 94 LEU A N 1
ATOM 722 C CA . LEU A 1 94 ? -2.189 2.978 12.577 1.00 96.19 94 LEU A CA 1
ATOM 723 C C . LEU A 1 94 ? -2.407 1.721 13.436 1.00 96.19 94 LEU A C 1
ATOM 725 O O . LEU A 1 94 ? -3.462 1.595 14.066 1.00 96.19 94 LEU A O 1
ATOM 729 N N . GLN A 1 95 ? -1.449 0.797 13.470 1.00 94.19 95 GLN A N 1
ATOM 730 C CA . GLN A 1 95 ? -1.555 -0.435 14.253 1.00 94.19 95 GLN A CA 1
ATOM 731 C C . GLN A 1 95 ? -1.218 -0.210 15.730 1.00 94.19 95 GLN A C 1
ATOM 733 O O . GLN A 1 95 ? -1.938 -0.719 16.589 1.00 94.19 95 GLN A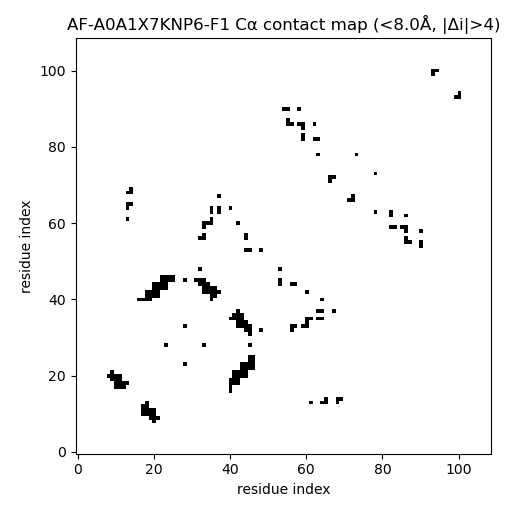 O 1
ATOM 738 N N . ASP A 1 96 ? -0.215 0.617 16.034 1.00 96.50 96 ASP A N 1
ATOM 739 C CA . ASP A 1 96 ? 0.191 0.921 17.413 1.00 96.50 96 ASP A CA 1
ATOM 740 C C . ASP A 1 96 ? -0.845 1.802 18.135 1.00 96.50 96 ASP A C 1
ATOM 742 O O . ASP A 1 96 ? -0.927 1.818 19.365 1.00 96.50 96 ASP A O 1
ATOM 746 N N . ASN A 1 97 ? -1.691 2.519 17.381 1.00 97.69 97 ASN A N 1
ATOM 747 C CA . ASN A 1 97 ? -2.691 3.445 17.916 1.00 97.69 97 ASN A CA 1
ATOM 748 C C . ASN A 1 97 ? -4.118 3.119 17.418 1.00 97.69 97 ASN A C 1
ATOM 750 O O . ASN A 1 97 ? -4.765 3.950 16.774 1.00 97.69 97 ASN A O 1
ATOM 754 N N . PRO A 1 98 ? -4.705 1.955 17.760 1.00 95.44 98 PRO A N 1
ATOM 755 C CA . PRO A 1 98 ? -5.966 1.492 17.166 1.00 95.44 98 PRO A CA 1
ATOM 756 C C . PRO A 1 98 ? -7.172 2.403 17.464 1.00 95.44 98 PRO A C 1
ATOM 758 O O . PRO A 1 98 ? -8.092 2.519 16.651 1.00 95.44 98 PRO A O 1
ATOM 761 N N . LYS A 1 99 ? -7.176 3.105 18.609 1.00 97.25 99 LYS A N 1
ATOM 762 C CA . LYS A 1 99 ? -8.208 4.112 18.931 1.00 97.25 99 LYS A CA 1
ATOM 763 C C . LYS A 1 99 ? -8.135 5.319 17.996 1.00 97.25 99 LYS A C 1
ATOM 765 O O . LYS A 1 99 ? -9.177 5.801 17.554 1.00 97.25 99 LYS A O 1
ATOM 770 N N . PHE A 1 100 ? -6.920 5.782 17.702 1.00 96.75 100 PHE A N 1
ATOM 771 C CA . PHE A 1 100 ? -6.683 6.864 16.752 1.00 96.75 100 PHE A CA 1
ATOM 772 C C . PHE A 1 100 ? -7.116 6.438 15.351 1.00 96.75 100 PHE A C 1
ATOM 774 O O . PHE A 1 100 ? -7.901 7.143 14.729 1.00 96.75 100 PHE A O 1
ATOM 781 N N . SER A 1 101 ? -6.727 5.243 14.907 1.00 96.75 101 SER A N 1
ATOM 782 C CA . SER A 1 101 ? -7.120 4.699 13.602 1.00 96.75 101 SER A CA 1
ATOM 783 C C . SER A 1 101 ? -8.631 4.595 13.449 1.00 96.75 101 SER A C 1
ATOM 785 O O . SER A 1 101 ? -9.182 5.063 12.457 1.00 96.75 101 SER A O 1
ATOM 787 N N . LYS A 1 102 ? -9.330 4.067 14.462 1.00 95.88 102 LYS A N 1
ATOM 788 C CA . LYS A 1 102 ? -10.798 3.990 14.471 1.00 95.88 102 LYS A CA 1
ATOM 789 C C . LYS A 1 102 ? -11.460 5.368 14.379 1.00 95.88 102 LYS A C 1
ATOM 791 O O . LYS A 1 102 ? -12.502 5.500 13.741 1.00 95.88 102 LYS A O 1
ATOM 796 N N . TRP A 1 103 ? -10.882 6.380 15.025 1.00 96.00 103 TRP A N 1
ATOM 797 C CA . TRP A 1 103 ? -11.345 7.763 14.912 1.00 96.00 103 TRP A CA 1
ATOM 798 C C . TRP A 1 103 ? -11.059 8.347 13.519 1.00 96.00 103 TRP A C 1
ATOM 800 O O . TRP A 1 103 ? -11.953 8.948 12.925 1.00 96.00 103 TRP A O 1
ATOM 810 N N . LEU A 1 104 ? -9.861 8.108 12.979 1.00 96.19 104 LEU A N 1
ATOM 811 C CA . LEU A 1 104 ? -9.387 8.627 11.696 1.00 96.19 104 LEU A CA 1
ATOM 812 C C . LEU A 1 104 ? -10.232 8.134 10.514 1.00 96.19 104 LEU A C 1
ATOM 814 O O . LEU A 1 104 ? -10.563 8.915 9.627 1.00 96.19 104 LEU A O 1
ATOM 818 N N . ILE A 1 105 ? -10.602 6.849 10.509 1.00 93.88 105 ILE A N 1
ATOM 819 C CA . ILE A 1 105 ? -11.343 6.221 9.401 1.00 93.88 105 ILE A CA 1
ATOM 820 C C . ILE A 1 105 ? -12.866 6.351 9.522 1.00 93.88 105 ILE A C 1
ATOM 822 O O . ILE A 1 105 ? -13.600 5.733 8.748 1.00 93.88 105 ILE A O 1
ATOM 826 N N . LYS A 1 106 ? -13.371 7.115 10.499 1.00 94.81 106 LYS A N 1
ATOM 827 C CA . LYS A 1 106 ? -14.811 7.334 10.652 1.00 94.81 106 LYS A CA 1
ATOM 828 C C . LYS A 1 106 ? -15.366 7.958 9.357 1.00 94.81 106 LYS A C 1
ATOM 830 O O . LYS A 1 106 ? -14.863 9.007 8.949 1.00 94.81 106 LYS A O 1
ATOM 835 N N . PRO A 1 107 ? -16.394 7.363 8.713 1.00 89.62 107 PRO A N 1
ATOM 836 C CA . PRO A 1 107 ? -16.983 7.933 7.506 1.00 89.62 107 PRO A CA 1
ATOM 837 C C . PRO A 1 107 ? -17.417 9.380 7.740 1.00 89.62 107 PRO A C 1
ATOM 839 O O . PRO A 1 107 ? -18.010 9.695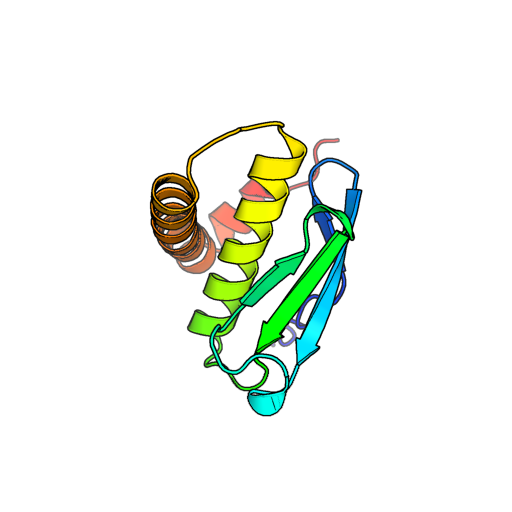 8.777 1.00 89.62 107 PRO A O 1
ATOM 842 N N . ARG A 1 108 ? -17.115 10.256 6.778 1.00 82.88 108 ARG A N 1
ATOM 843 C CA . ARG A 1 108 ? -17.672 11.610 6.766 1.00 82.88 108 ARG A CA 1
ATOM 844 C C . ARG A 1 108 ? -19.175 11.481 6.499 1.00 82.88 108 ARG A C 1
ATOM 846 O O . ARG A 1 108 ? -19.555 10.748 5.586 1.00 82.88 108 ARG A O 1
ATOM 853 N N . GLY A 1 109 ? -19.979 12.095 7.367 1.00 71.12 109 GLY A N 1
ATOM 854 C CA . GLY A 1 109 ? -21.430 12.205 7.191 1.00 71.12 109 GLY A CA 1
ATOM 855 C C . GLY A 1 109 ? -21.796 13.168 6.077 1.00 71.12 109 GLY A C 1
ATOM 856 O O . GLY A 1 109 ? -20.911 13.962 5.679 1.00 71.12 109 GLY A O 1
#

Sequence (109 aa):
MAEGKAVRPRRIRVLGKRYDISYVTEDQLPDAYGLCHRGEQRIEIRDGLPAGEEADTVLHEILHAILHGMGVQLSEAVEEKFVLATASGLISVLQDNPKFSKWLIKPRG

pLDDT: mean 93.52, std 11.24, range [36.09, 98.69]